Protein AF-A0A2G9RTJ2-F1 (afdb_monomer_lite)

Foldseek 3Di:
DDPDPDWDWDDDPAKTATPPDIGGDDDLLCVVVVVVRCVVNPDDLADEEEAEAEQNLVVDDPVSSVVSVVCNPVRHPHYDYHYDHDD

Radius of gyration: 14.94 Å; chains: 1; bounding box: 38×31×39 Å

InterPro domains:
  IPR007213 Methyltransferase Ppm1/Ppm2/Tcmp [PF04072] (19-72)
  IPR016651 Leucine carboxyl methyltransferase 1 [PTHR13600] (8-87)
  IPR029063 S-adenosyl-L-methionine-dependent methyltransferase superfamily [G3DSA:3.40.50.150] (1-87)
  IPR029063 S-adenosyl-L-methionine-dependent methyltransferase superfamily [SSF53335] (14-87)

Sequence (87 aa):
METHSGDSLLIDAHSLDSSRYSIIGADLRKLKDMEEKLKKVGMDPQLPTLLVAECVLVYMSPEYSANLLRWAADTFPTAMFVNYEQV

Organism: Aquarana catesbeiana (NCBI:txid8400)

Structure (mmCIF, N/CA/C/O backbone):
data_AF-A0A2G9RTJ2-F1
#
_entry.id   AF-A0A2G9RTJ2-F1
#
loop_
_atom_site.group_PDB
_atom_site.id
_atom_site.type_symbol
_atom_site.label_atom_id
_atom_site.label_alt_id
_atom_site.label_comp_id
_atom_site.label_asym_id
_atom_site.label_entity_id
_atom_site.label_seq_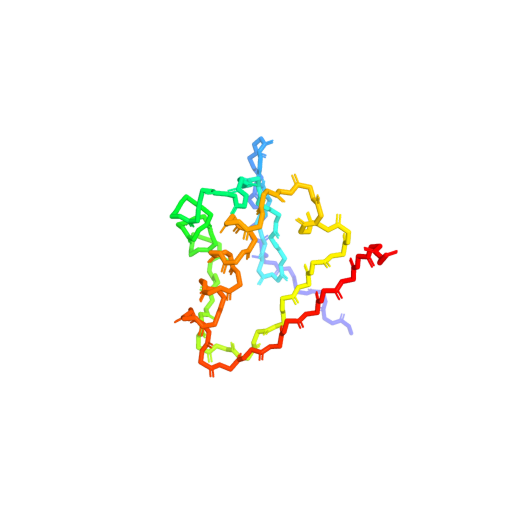id
_atom_site.pdbx_PDB_ins_code
_atom_site.Cartn_x
_atom_site.Cartn_y
_atom_site.Cartn_z
_atom_site.occupancy
_atom_site.B_iso_or_equiv
_atom_site.auth_seq_id
_atom_site.auth_comp_id
_atom_site.auth_asym_id
_atom_site.auth_atom_id
_atom_site.pdbx_PDB_model_num
ATOM 1 N N . MET A 1 1 ? -27.310 20.956 7.189 1.00 39.78 1 MET A N 1
ATOM 2 C CA . MET A 1 1 ? -25.867 20.782 6.929 1.00 39.78 1 MET A CA 1
ATOM 3 C C . MET A 1 1 ? -25.176 21.016 8.248 1.00 39.78 1 MET A C 1
ATOM 5 O O . MET A 1 1 ? -24.960 22.160 8.619 1.00 39.78 1 MET A O 1
ATOM 9 N N . GLU A 1 2 ? -24.995 19.951 9.019 1.00 34.41 2 GLU A N 1
ATOM 10 C CA . GLU A 1 2 ? -24.346 20.048 10.321 1.00 34.41 2 GLU A CA 1
ATOM 11 C C . GLU A 1 2 ? -22.856 20.298 10.087 1.00 34.41 2 GLU A C 1
ATOM 13 O O . GLU A 1 2 ? -22.125 19.451 9.579 1.00 34.41 2 GLU A O 1
ATOM 18 N N . THR A 1 3 ? -22.423 21.521 10.378 1.00 47.78 3 THR A N 1
ATOM 19 C CA . THR A 1 3 ? -21.015 21.868 10.528 1.00 47.78 3 THR A CA 1
ATOM 20 C C . THR A 1 3 ? -20.553 21.260 11.847 1.00 47.78 3 THR A C 1
ATOM 22 O O . THR A 1 3 ? -20.739 21.859 12.908 1.00 47.78 3 THR A O 1
ATOM 25 N N . HIS A 1 4 ? -20.022 20.040 11.805 1.00 45.66 4 HIS A N 1
ATOM 26 C CA . HIS A 1 4 ? -19.427 19.416 12.981 1.00 45.66 4 HIS A CA 1
ATOM 27 C C . HIS A 1 4 ? -18.083 20.089 13.284 1.00 45.66 4 HIS A C 1
ATOM 29 O O . HIS A 1 4 ? -17.050 19.760 12.711 1.00 45.66 4 HIS A O 1
ATOM 35 N N . SER A 1 5 ? -18.121 21.074 14.181 1.00 55.25 5 SER A N 1
ATOM 36 C CA . SER A 1 5 ? -16.958 21.517 14.948 1.00 55.25 5 SER A CA 1
ATOM 37 C C . SER A 1 5 ? -16.403 20.345 15.761 1.00 55.25 5 SER A C 1
ATOM 39 O O . SER A 1 5 ? -17.167 19.732 16.508 1.00 55.25 5 SER A O 1
ATOM 41 N N . GLY A 1 6 ? -15.092 20.081 15.685 1.00 51.56 6 GLY A N 1
ATOM 42 C CA . GLY A 1 6 ? -14.420 19.255 16.696 1.00 51.56 6 GLY A CA 1
ATOM 43 C C . GLY A 1 6 ? -13.121 18.535 16.334 1.00 51.56 6 GLY A C 1
ATOM 44 O O . GLY A 1 6 ? -12.532 17.957 17.240 1.00 51.56 6 GLY A O 1
ATOM 45 N N . ASP A 1 7 ? -12.647 18.547 15.087 1.00 61.66 7 ASP A N 1
ATOM 46 C CA . ASP A 1 7 ? -11.497 17.705 14.734 1.00 61.66 7 ASP A CA 1
ATOM 47 C C . ASP A 1 7 ? -10.167 18.448 14.878 1.00 61.66 7 ASP A C 1
ATOM 49 O O . ASP A 1 7 ? -9.893 19.429 14.185 1.00 61.66 7 ASP A O 1
ATOM 53 N N . SER A 1 8 ? -9.338 17.971 15.809 1.00 71.94 8 SER A N 1
ATOM 54 C CA . SER A 1 8 ? -7.953 18.402 15.989 1.00 71.94 8 SER A CA 1
ATOM 55 C C . SER A 1 8 ? -7.180 18.189 14.689 1.00 71.94 8 SER A C 1
ATOM 57 O O . SER A 1 8 ? -6.812 17.067 14.360 1.00 71.94 8 SER A O 1
ATOM 59 N N . LEU A 1 9 ? -6.943 19.269 13.947 1.00 80.50 9 LEU A N 1
ATOM 60 C CA . LEU A 1 9 ? -6.071 19.260 12.780 1.00 80.50 9 LEU A CA 1
ATOM 61 C C . LEU A 1 9 ? -4.618 19.208 13.262 1.00 80.50 9 LEU A C 1
ATOM 63 O O . LEU A 1 9 ? -4.124 20.170 13.854 1.00 80.50 9 LEU A O 1
ATOM 67 N N . LEU A 1 10 ? -3.941 18.090 13.017 1.00 81.75 10 LEU A N 1
ATOM 68 C CA . LEU A 1 10 ? -2.522 17.934 13.318 1.00 81.75 10 LEU A CA 1
ATOM 69 C C . LEU A 1 10 ? -1.728 18.211 12.045 1.00 81.75 10 LEU A C 1
ATOM 71 O O . LEU A 1 10 ? -1.967 17.593 11.012 1.00 81.75 10 LEU A O 1
ATOM 75 N N . ILE A 1 11 ? -0.800 19.163 12.111 1.00 85.31 11 ILE A N 1
ATOM 76 C CA . ILE A 1 11 ? 0.071 19.522 10.989 1.00 85.31 11 ILE A CA 1
ATOM 77 C C . ILE A 1 11 ? 1.514 19.401 11.458 1.00 85.31 11 ILE A C 1
ATOM 79 O O . ILE A 1 11 ? 1.899 20.012 12.457 1.00 85.31 11 ILE A O 1
ATOM 83 N N . ASP A 1 12 ? 2.316 18.657 10.706 1.00 82.75 12 ASP A N 1
ATOM 84 C CA . ASP A 1 12 ? 3.770 18.681 10.801 1.00 82.75 12 ASP A CA 1
ATOM 85 C C . ASP A 1 12 ? 4.391 19.050 9.436 1.00 82.75 12 ASP A C 1
ATOM 87 O O . ASP A 1 12 ? 3.686 19.376 8.481 1.00 82.75 12 ASP A O 1
ATOM 91 N N . ALA A 1 13 ? 5.723 19.071 9.329 1.00 80.94 13 ALA A N 1
ATOM 92 C CA . ALA A 1 13 ? 6.404 19.480 8.095 1.00 80.94 13 ALA A CA 1
ATOM 93 C C . ALA A 1 13 ? 6.113 18.571 6.878 1.00 80.94 13 ALA A C 1
ATOM 95 O O . ALA A 1 13 ? 6.307 18.990 5.735 1.00 80.94 13 ALA A O 1
ATOM 96 N N . HIS A 1 14 ? 5.693 17.326 7.106 1.00 82.06 14 HIS A N 1
ATOM 97 C CA . HIS A 1 14 ? 5.528 16.277 6.099 1.00 82.06 14 HIS A CA 1
ATOM 98 C C . HIS A 1 14 ? 4.213 15.492 6.230 1.00 82.06 14 HIS A C 1
ATOM 100 O O . HIS A 1 14 ? 4.031 14.496 5.525 1.00 82.06 14 HIS A O 1
ATOM 106 N N . SER A 1 15 ? 3.305 15.906 7.109 1.00 87.00 15 SER A N 1
ATOM 107 C CA . SER A 1 15 ? 2.019 15.261 7.313 1.00 87.00 15 SER A CA 1
ATOM 108 C C . SER A 1 15 ? 0.932 16.248 7.732 1.00 87.00 15 SER A C 1
ATOM 110 O O . SER A 1 15 ? 1.184 17.302 8.320 1.00 87.00 15 SER A O 1
ATOM 112 N N . LEU A 1 16 ? -0.295 15.889 7.383 1.00 92.31 16 LEU A N 1
ATOM 113 C CA . LEU A 1 16 ? -1.513 16.543 7.826 1.00 92.31 16 LEU A CA 1
ATOM 114 C C . LEU A 1 16 ? -2.480 15.439 8.209 1.00 92.31 16 LEU A C 1
ATOM 116 O O . LEU A 1 16 ? -2.662 14.513 7.426 1.00 92.31 16 LEU A O 1
ATOM 120 N N . ASP A 1 17 ? -3.103 15.537 9.372 1.00 91.81 17 ASP A N 1
ATOM 121 C CA . ASP A 1 17 ? -4.049 14.536 9.843 1.00 91.81 17 ASP A CA 1
ATOM 122 C C . ASP A 1 17 ? -5.320 15.191 10.386 1.00 91.81 17 ASP A C 1
ATOM 124 O O . ASP A 1 17 ? -5.279 16.189 11.112 1.00 91.81 17 ASP A O 1
ATOM 128 N N . SER A 1 18 ? -6.457 14.636 9.984 1.00 90.94 18 SER A N 1
ATOM 129 C CA . SER A 1 18 ? -7.801 15.034 10.391 1.00 90.94 18 SER A CA 1
ATOM 130 C C . SER A 1 18 ? -8.683 13.790 10.447 1.00 90.94 18 SER A C 1
ATOM 132 O O . SER A 1 18 ? -8.327 12.740 9.920 1.00 90.94 18 SER A O 1
ATOM 134 N N . SER A 1 19 ? -9.885 13.906 11.005 1.00 88.81 19 SER A N 1
ATOM 135 C CA . SER A 1 19 ? -10.795 12.764 11.181 1.00 88.81 19 SER A CA 1
ATOM 136 C C . SER A 1 19 ? -11.155 12.004 9.897 1.00 88.81 19 SER A C 1
ATOM 138 O O . SER A 1 19 ? -11.553 10.841 9.964 1.00 88.81 19 SER A O 1
ATOM 140 N N . ARG A 1 20 ? -11.092 12.656 8.729 1.00 91.94 20 ARG A N 1
ATOM 141 C CA . ARG A 1 20 ? -11.570 12.108 7.446 1.00 91.94 20 ARG A CA 1
ATOM 142 C C . ARG A 1 20 ? -10.550 12.183 6.318 1.00 91.94 20 ARG A C 1
ATOM 144 O O . ARG A 1 20 ? -10.852 11.721 5.219 1.00 91.94 20 ARG A O 1
ATOM 151 N N . TYR A 1 21 ? -9.394 12.795 6.554 1.00 93.50 21 TYR A N 1
ATOM 152 C CA . TYR A 1 21 ? -8.391 13.015 5.523 1.00 93.50 21 TYR A CA 1
ATOM 153 C C . TYR A 1 21 ? -7.007 13.198 6.132 1.00 93.50 21 TYR A C 1
ATOM 155 O O . TYR A 1 21 ? -6.825 14.047 7.009 1.00 93.50 21 TYR A O 1
ATOM 163 N N . SER A 1 22 ? -6.039 12.462 5.594 1.00 94.75 22 SER A N 1
ATOM 164 C CA . SER A 1 22 ? -4.648 12.538 6.022 1.00 94.75 22 SER A CA 1
ATOM 165 C C . SER A 1 22 ? -3.724 12.603 4.803 1.00 94.75 22 SER A C 1
ATOM 167 O O . SER A 1 22 ? -3.928 11.900 3.813 1.00 94.75 22 SER A O 1
ATOM 169 N N . ILE A 1 23 ? -2.694 13.445 4.873 1.00 95.31 23 ILE A N 1
ATOM 170 C CA . ILE A 1 23 ? -1.583 13.520 3.917 1.00 95.31 23 ILE A CA 1
ATOM 171 C C . ILE A 1 23 ? -0.344 12.987 4.623 1.00 95.31 23 ILE A C 1
ATOM 173 O O . ILE A 1 23 ? -0.030 13.423 5.727 1.00 95.31 23 ILE A O 1
ATOM 177 N N . ILE A 1 24 ? 0.384 12.076 3.979 1.00 95.06 24 ILE A N 1
ATOM 178 C CA . ILE A 1 24 ? 1.565 11.439 4.563 1.00 95.06 24 ILE A CA 1
ATOM 179 C C . ILE A 1 24 ? 2.728 11.492 3.576 1.00 95.06 24 ILE A C 1
ATOM 181 O O . ILE A 1 24 ? 2.658 10.931 2.483 1.00 95.06 24 ILE A O 1
ATOM 185 N N . GLY A 1 25 ? 3.840 12.094 3.992 1.00 95.62 25 GLY A N 1
ATOM 186 C CA . GLY A 1 25 ? 5.124 11.952 3.315 1.00 95.62 25 GLY A CA 1
ATOM 187 C C . GLY A 1 25 ? 5.734 10.567 3.559 1.00 95.62 25 GLY A C 1
ATOM 188 O O . GLY A 1 25 ? 6.267 10.286 4.639 1.00 95.62 25 GLY A O 1
ATOM 189 N N . ALA A 1 26 ? 5.700 9.700 2.548 1.00 96.12 26 ALA A N 1
ATOM 190 C CA . ALA A 1 26 ? 6.313 8.375 2.587 1.00 96.12 26 ALA A CA 1
ATOM 191 C C . ALA A 1 26 ? 6.994 8.022 1.257 1.00 96.12 26 ALA A C 1
ATOM 193 O O . ALA A 1 26 ? 6.567 8.445 0.186 1.00 96.12 26 ALA A O 1
ATOM 194 N N . ASP A 1 27 ? 8.058 7.223 1.336 1.00 97.38 27 ASP A N 1
ATOM 195 C CA . ASP A 1 27 ? 8.673 6.593 0.167 1.00 97.38 27 ASP A CA 1
ATOM 196 C C . ASP A 1 27 ? 8.016 5.224 -0.042 1.00 97.38 27 ASP A C 1
ATOM 198 O O . ASP A 1 27 ? 8.197 4.323 0.779 1.00 97.38 27 ASP A O 1
ATOM 202 N N . LEU A 1 28 ? 7.278 5.056 -1.142 1.00 98.19 28 LEU A N 1
ATOM 203 C CA . LEU A 1 28 ? 6.549 3.821 -1.472 1.00 98.19 28 LEU A CA 1
ATOM 204 C C . LEU A 1 28 ? 7.454 2.582 -1.593 1.00 98.19 28 LEU A C 1
ATOM 206 O O . LEU A 1 28 ? 6.978 1.455 -1.508 1.00 98.19 28 LEU A O 1
ATOM 210 N N . ARG A 1 29 ? 8.769 2.770 -1.753 1.00 97.75 29 ARG A N 1
ATOM 211 C CA . ARG A 1 29 ? 9.758 1.679 -1.797 1.00 97.75 29 ARG A CA 1
ATOM 212 C C . ARG A 1 29 ? 10.153 1.190 -0.400 1.00 97.75 29 ARG A C 1
ATOM 214 O O . ARG A 1 29 ? 10.772 0.139 -0.265 1.00 97.75 29 ARG A O 1
ATOM 221 N N . LYS A 1 30 ? 9.814 1.945 0.651 1.00 98.19 30 LYS A N 1
ATOM 222 C CA . LYS A 1 30 ? 10.111 1.649 2.061 1.00 98.19 30 LYS A CA 1
ATOM 223 C C . LYS A 1 30 ? 8.836 1.231 2.796 1.00 98.19 30 LYS A C 1
ATOM 225 O O . LYS A 1 30 ? 8.383 1.910 3.713 1.00 98.19 30 LYS A O 1
ATOM 230 N N . LEU A 1 31 ? 8.280 0.086 2.398 1.00 97.88 31 LEU A N 1
ATOM 231 C CA . LEU A 1 31 ? 6.950 -0.386 2.815 1.00 97.88 31 LEU A CA 1
ATOM 232 C C . LEU A 1 31 ? 6.723 -0.374 4.332 1.00 97.88 31 LEU A C 1
ATOM 234 O O . LEU A 1 31 ? 5.677 0.076 4.782 1.00 97.88 31 LEU A O 1
ATOM 238 N N . LYS A 1 32 ? 7.718 -0.785 5.127 1.00 97.25 32 LYS A N 1
ATOM 239 C CA . LYS A 1 32 ? 7.606 -0.788 6.592 1.00 97.25 32 LYS A CA 1
ATOM 240 C C . LYS A 1 32 ? 7.389 0.617 7.176 1.00 97.25 32 LYS A C 1
ATOM 242 O O . LYS A 1 32 ? 6.528 0.791 8.028 1.00 97.25 32 LYS A O 1
ATOM 247 N N . ASP A 1 33 ? 8.146 1.612 6.708 1.00 97.06 33 ASP A N 1
ATOM 248 C CA . ASP A 1 33 ? 8.001 3.009 7.155 1.00 97.06 33 ASP A CA 1
ATOM 249 C C . ASP A 1 33 ? 6.649 3.588 6.720 1.00 97.06 33 ASP A C 1
ATOM 251 O O . ASP A 1 33 ? 5.962 4.240 7.505 1.00 97.06 33 ASP A O 1
ATOM 255 N N . MET A 1 34 ? 6.238 3.303 5.481 1.00 96.69 34 MET A N 1
ATOM 256 C CA . MET A 1 34 ? 4.934 3.708 4.956 1.00 96.69 34 MET A CA 1
ATOM 257 C C . MET A 1 34 ? 3.784 3.119 5.786 1.00 96.69 34 MET A C 1
ATOM 259 O O . MET A 1 34 ? 2.892 3.853 6.204 1.00 96.69 34 MET A O 1
ATOM 263 N N . GLU A 1 35 ? 3.817 1.816 6.064 1.00 97.25 35 GLU A N 1
ATOM 264 C CA . GLU A 1 35 ? 2.795 1.125 6.850 1.00 97.25 35 GLU A CA 1
ATOM 265 C C . GLU A 1 35 ? 2.722 1.655 8.288 1.00 97.25 35 GLU A C 1
ATOM 267 O O . GLU A 1 35 ? 1.631 1.900 8.804 1.00 97.25 35 GLU A O 1
ATOM 272 N N . GLU A 1 36 ? 3.868 1.885 8.934 1.00 96.81 36 GLU A N 1
ATOM 273 C CA . GLU A 1 36 ? 3.915 2.483 10.271 1.00 96.81 36 GLU A CA 1
ATOM 274 C C . GLU A 1 36 ? 3.278 3.880 10.292 1.00 96.81 36 GLU A C 1
ATOM 276 O O . GLU A 1 36 ? 2.56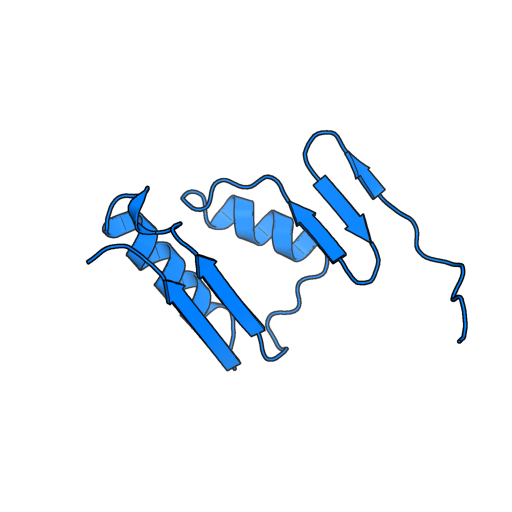2 4.211 11.239 1.00 96.81 36 GLU A O 1
ATOM 281 N N . LYS A 1 37 ? 3.489 4.699 9.255 1.00 95.25 37 LYS A N 1
ATOM 282 C CA . LYS A 1 37 ? 2.862 6.025 9.141 1.00 95.25 37 LYS A CA 1
ATOM 283 C C . LYS A 1 37 ? 1.359 5.943 8.875 1.00 95.25 37 LYS A C 1
ATOM 285 O O . LYS A 1 37 ? 0.605 6.668 9.515 1.00 95.25 37 LYS A O 1
ATOM 290 N N . LEU A 1 38 ? 0.918 5.039 8.001 1.00 96.12 38 LEU A N 1
ATOM 291 C CA . LEU A 1 38 ? -0.507 4.811 7.732 1.00 96.12 38 LEU A CA 1
ATOM 292 C C . LEU A 1 38 ? -1.259 4.362 8.993 1.00 96.12 38 LEU A C 1
ATOM 294 O O . LEU A 1 38 ? -2.337 4.871 9.290 1.00 96.12 38 LEU A O 1
ATOM 298 N N . LYS A 1 39 ? -0.667 3.465 9.790 1.00 95.00 39 LYS A N 1
ATOM 299 C CA . LYS A 1 39 ? -1.245 3.039 11.075 1.00 95.00 39 LYS A CA 1
ATOM 300 C C . LYS A 1 39 ? -1.360 4.187 12.079 1.00 95.00 39 LYS A C 1
ATOM 302 O O . LYS A 1 39 ? -2.326 4.229 12.834 1.00 95.00 39 LYS A O 1
ATOM 307 N N . LYS A 1 40 ? -0.402 5.123 12.094 1.00 93.19 40 LYS A N 1
ATOM 308 C CA . LYS A 1 40 ? -0.432 6.286 13.002 1.00 93.19 40 LYS A CA 1
ATOM 309 C C . LYS A 1 40 ? -1.600 7.228 12.726 1.00 93.19 40 LYS A C 1
ATOM 311 O O . LYS A 1 40 ? -2.113 7.795 13.681 1.00 93.19 40 LYS A O 1
ATOM 316 N N . VAL A 1 41 ? -2.029 7.348 11.469 1.00 92.38 41 VAL A N 1
ATOM 317 C CA . VAL A 1 41 ? -3.208 8.147 11.083 1.00 92.38 41 VAL A CA 1
ATOM 318 C C . VAL A 1 41 ? -4.509 7.331 11.089 1.00 92.38 41 VAL A C 1
ATOM 320 O O . VAL A 1 41 ? -5.513 7.729 10.511 1.00 92.38 41 VAL A O 1
ATOM 323 N N . GLY A 1 42 ? -4.504 6.150 11.718 1.00 93.12 42 GLY A N 1
ATOM 324 C CA . GLY A 1 42 ? -5.718 5.366 11.930 1.00 93.12 42 GLY A CA 1
ATOM 325 C C . GLY A 1 42 ? -6.221 4.592 10.711 1.00 93.12 42 GLY A C 1
ATOM 326 O O . GLY A 1 42 ? -7.403 4.257 10.668 1.00 93.12 42 GLY A O 1
ATOM 327 N N . MET A 1 43 ? -5.361 4.271 9.736 1.00 95.81 43 MET A N 1
ATOM 328 C CA . MET A 1 43 ? -5.737 3.347 8.660 1.00 95.81 43 MET A CA 1
ATOM 329 C C . MET A 1 43 ? -6.159 1.990 9.252 1.00 95.81 43 MET A C 1
ATOM 331 O O . MET A 1 43 ? -5.346 1.314 9.886 1.00 95.81 43 MET A O 1
ATOM 335 N N . ASP A 1 44 ? -7.405 1.581 9.000 1.00 97.06 44 ASP A N 1
ATOM 336 C CA . ASP A 1 44 ? -7.954 0.281 9.400 1.00 97.06 44 ASP A CA 1
ATOM 337 C C . ASP A 1 44 ? -7.936 -0.705 8.216 1.00 97.06 44 ASP A C 1
ATOM 339 O O . ASP A 1 44 ? -8.726 -0.550 7.280 1.00 97.06 44 ASP A O 1
ATOM 343 N N . PRO A 1 45 ? -7.077 -1.744 8.240 1.00 97.19 45 PRO A N 1
ATOM 344 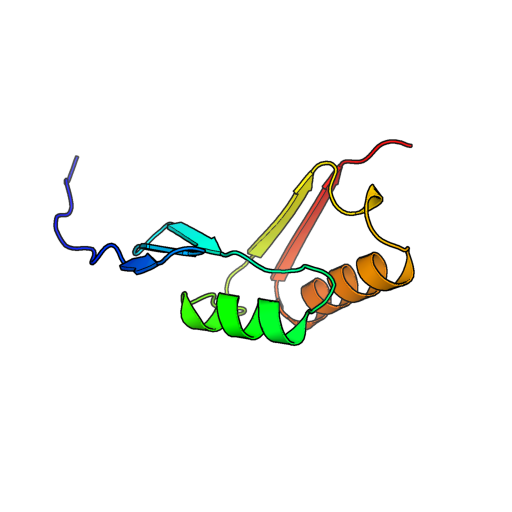C CA . PRO A 1 45 ? -7.015 -2.729 7.168 1.00 97.19 45 PRO A CA 1
ATOM 345 C C . PRO A 1 45 ? -8.278 -3.585 7.015 1.00 97.19 45 PRO A C 1
ATOM 347 O O . PRO A 1 45 ? -8.428 -4.241 5.991 1.00 97.19 45 PRO A O 1
ATOM 350 N N . GLN A 1 46 ? -9.164 -3.638 8.018 1.00 98.38 46 GLN A N 1
ATOM 351 C CA . GLN A 1 46 ? -10.374 -4.469 7.973 1.00 98.38 46 GLN A CA 1
ATOM 352 C C . GLN A 1 46 ? -11.494 -3.859 7.123 1.00 98.38 46 GLN A C 1
ATOM 354 O O . GLN A 1 46 ? -12.444 -4.559 6.765 1.00 98.38 46 GLN A O 1
ATOM 359 N N . LEU A 1 47 ? -11.402 -2.572 6.786 1.00 98.31 47 LEU A N 1
ATOM 360 C CA . LEU A 1 47 ? -12.378 -1.910 5.929 1.00 98.31 47 LEU A CA 1
ATOM 361 C C . LEU A 1 47 ? -12.077 -2.172 4.443 1.00 98.31 47 LEU A C 1
ATOM 363 O O . LEU A 1 47 ? -10.909 -2.189 4.043 1.00 98.31 47 LEU A O 1
ATOM 367 N N . PRO A 1 48 ? -13.112 -2.311 3.589 1.00 98.69 48 PRO A N 1
ATOM 368 C CA . PRO A 1 48 ? -12.924 -2.344 2.144 1.00 98.69 48 PRO A CA 1
ATOM 369 C C . PRO A 1 48 ? -12.147 -1.113 1.665 1.00 98.69 48 PRO A C 1
ATOM 371 O O . PRO A 1 48 ? -12.595 0.017 1.858 1.00 98.69 48 PRO A O 1
ATOM 374 N N . THR A 1 49 ? -10.988 -1.336 1.046 1.00 98.69 49 THR A N 1
ATOM 375 C CA . THR A 1 49 ? -10.039 -0.260 0.726 1.00 98.69 49 THR A CA 1
ATOM 376 C C . THR A 1 49 ? -9.789 -0.153 -0.776 1.00 98.69 49 THR A C 1
ATOM 378 O O . THR A 1 49 ? -9.467 -1.132 -1.448 1.00 98.69 49 THR A O 1
ATOM 381 N N . LEU A 1 50 ? -9.918 1.060 -1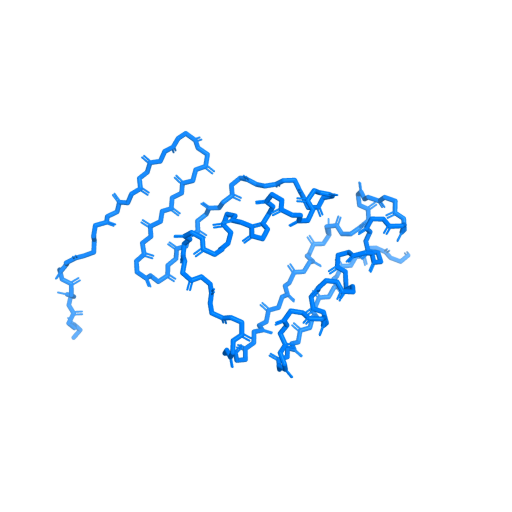.317 1.00 98.75 50 LEU A N 1
ATOM 382 C CA . LEU A 1 50 ? -9.517 1.387 -2.684 1.00 98.75 50 LEU A CA 1
ATOM 383 C C . LEU A 1 50 ? -8.108 1.989 -2.668 1.00 98.75 50 LEU A C 1
ATOM 385 O O . LEU A 1 50 ? -7.886 3.018 -2.033 1.00 98.75 50 LEU A O 1
ATOM 389 N N . LEU A 1 51 ? -7.182 1.378 -3.404 1.00 98.69 51 LEU A N 1
ATOM 390 C CA . LEU A 1 51 ? -5.842 1.906 -3.650 1.00 98.69 51 LEU A CA 1
ATOM 391 C C . LEU A 1 51 ? -5.746 2.406 -5.092 1.00 98.69 51 LEU A C 1
ATOM 393 O O . LEU A 1 51 ? -6.153 1.710 -6.023 1.00 98.69 51 LEU A O 1
ATOM 397 N N . VAL A 1 52 ? -5.193 3.603 -5.277 1.00 98.69 52 VAL A N 1
ATOM 398 C CA . VAL A 1 52 ? -5.051 4.236 -6.594 1.00 98.69 52 VAL A CA 1
ATOM 399 C C . VAL A 1 52 ? -3.588 4.590 -6.835 1.00 98.69 52 VAL A C 1
ATOM 401 O O . VAL A 1 52 ? -2.975 5.300 -6.042 1.00 98.69 52 VAL A O 1
ATOM 404 N N . ALA A 1 53 ? -3.045 4.104 -7.948 1.00 98.38 53 ALA A N 1
ATOM 405 C CA . ALA A 1 53 ? -1.736 4.462 -8.473 1.00 98.38 53 ALA A CA 1
ATOM 406 C C . ALA A 1 53 ? -1.916 5.082 -9.867 1.00 98.38 53 ALA A C 1
ATOM 408 O O . ALA A 1 53 ? -2.034 4.378 -10.868 1.00 98.38 53 ALA A O 1
ATOM 409 N N . GLU A 1 54 ? -1.960 6.410 -9.933 1.00 98.38 54 GLU A N 1
ATOM 410 C CA . GLU A 1 54 ? -2.119 7.165 -11.181 1.00 98.38 54 GLU A CA 1
ATOM 411 C C . GLU A 1 54 ? -0.765 7.717 -11.637 1.00 98.38 54 GLU A C 1
ATOM 413 O O . GLU A 1 54 ? -0.216 8.631 -11.024 1.00 98.38 54 GLU A O 1
ATOM 418 N N . CYS A 1 55 ? -0.199 7.122 -12.689 1.00 97.75 55 CYS A N 1
ATOM 419 C CA . CYS A 1 55 ? 1.157 7.379 -13.175 1.00 97.75 55 CYS A CA 1
ATOM 420 C C . CYS A 1 55 ? 2.227 7.235 -12.077 1.00 97.75 55 CYS A C 1
ATOM 422 O O . CYS A 1 55 ? 3.192 7.986 -12.058 1.00 97.75 55 CYS A O 1
ATOM 424 N N . VAL A 1 56 ? 2.075 6.284 -11.147 1.00 98.12 56 VAL A N 1
ATOM 425 C CA . VAL A 1 56 ? 3.010 6.118 -10.015 1.00 98.12 56 VAL A CA 1
ATOM 426 C C . VAL A 1 56 ? 3.993 4.969 -10.233 1.00 98.12 56 VAL A C 1
ATOM 428 O O . VAL A 1 56 ? 5.202 5.158 -10.084 1.00 98.12 56 VAL A O 1
ATOM 431 N N . LEU A 1 57 ? 3.499 3.771 -10.567 1.00 98.19 57 LEU A N 1
ATOM 432 C CA . LEU A 1 57 ? 4.317 2.548 -10.561 1.00 98.19 57 LEU A CA 1
ATOM 433 C C . LEU A 1 57 ? 5.431 2.568 -11.618 1.00 98.19 57 LEU A C 1
ATOM 435 O O . LEU A 1 57 ? 6.510 2.034 -11.370 1.00 98.19 57 LEU A O 1
ATOM 439 N N . VAL A 1 58 ? 5.218 3.273 -12.730 1.00 97.44 58 VAL A N 1
ATOM 440 C CA . VAL A 1 58 ? 6.207 3.491 -13.798 1.00 97.44 58 VAL A CA 1
ATOM 441 C C . VAL A 1 58 ? 7.517 4.149 -13.322 1.00 97.44 58 VAL A C 1
ATOM 443 O O . VAL A 1 58 ? 8.554 4.004 -13.967 1.00 97.44 58 VAL A O 1
ATOM 446 N N . TYR A 1 59 ? 7.513 4.851 -12.182 1.00 97.81 59 TYR A N 1
ATOM 447 C CA . TYR A 1 59 ? 8.696 5.544 -11.649 1.00 97.81 59 TYR A CA 1
ATOM 448 C C . TYR A 1 59 ? 9.568 4.696 -10.711 1.00 97.81 59 TYR A C 1
ATOM 450 O O . TYR A 1 59 ? 10.564 5.192 -10.177 1.00 97.81 59 TYR A O 1
ATOM 458 N N . MET A 1 60 ? 9.224 3.429 -10.486 1.00 97.19 60 MET A N 1
ATOM 459 C CA . MET A 1 60 ? 10.016 2.510 -9.668 1.00 97.19 60 MET A CA 1
ATOM 460 C C . MET A 1 60 ? 10.361 1.234 -10.437 1.00 97.19 60 MET A C 1
ATOM 462 O O . MET A 1 60 ? 9.755 0.921 -11.458 1.00 97.19 60 MET A O 1
ATOM 466 N N . SER A 1 61 ? 11.377 0.499 -9.973 1.00 98.31 61 SER A N 1
ATOM 467 C CA . SER A 1 61 ? 11.716 -0.779 -10.604 1.00 98.31 61 SER A CA 1
ATOM 468 C C . SER A 1 61 ? 10.553 -1.775 -10.458 1.00 98.31 61 SER A C 1
ATOM 470 O O . SER A 1 61 ? 9.814 -1.698 -9.470 1.00 98.31 61 SER A O 1
ATOM 472 N N . PRO A 1 62 ? 10.426 -2.755 -11.375 1.00 98.00 62 PRO A N 1
ATOM 473 C CA . PRO A 1 62 ? 9.395 -3.790 -11.286 1.00 98.00 62 PRO A CA 1
ATOM 474 C C . PRO A 1 62 ? 9.389 -4.548 -9.952 1.00 98.00 62 PRO A C 1
ATOM 476 O O . PRO A 1 62 ? 8.341 -4.967 -9.479 1.00 98.00 62 PRO A O 1
ATOM 479 N N . GLU A 1 63 ? 10.556 -4.707 -9.323 1.00 98.50 63 GLU A N 1
ATOM 480 C CA . GLU A 1 63 ? 10.674 -5.325 -8.000 1.00 98.50 63 GLU A CA 1
ATOM 481 C C . GLU A 1 63 ? 9.944 -4.508 -6.923 1.00 98.50 63 GLU A C 1
ATOM 483 O O . GLU A 1 63 ? 9.172 -5.062 -6.141 1.00 98.50 63 GLU A O 1
ATOM 488 N N . TYR A 1 64 ? 10.137 -3.185 -6.893 1.00 98.56 64 TYR A N 1
ATOM 489 C CA . TYR A 1 64 ? 9.478 -2.329 -5.906 1.00 98.56 64 TYR A CA 1
ATOM 490 C C . TYR A 1 64 ? 7.970 -2.228 -6.138 1.00 98.56 64 TYR A C 1
ATOM 492 O O . TYR A 1 64 ? 7.213 -2.303 -5.170 1.00 98.56 64 TYR A O 1
ATOM 500 N N . SER A 1 65 ? 7.519 -2.107 -7.390 1.00 98.19 65 SER A N 1
ATOM 501 C CA . SER A 1 65 ? 6.083 -2.062 -7.690 1.00 98.19 65 SER A CA 1
ATOM 502 C C . SER A 1 65 ? 5.400 -3.400 -7.393 1.00 98.19 65 SER A C 1
ATOM 504 O O . SER A 1 65 ? 4.340 -3.409 -6.769 1.00 98.19 65 SER A O 1
ATOM 506 N N . ALA A 1 66 ? 6.027 -4.534 -7.726 1.00 98.50 66 ALA A N 1
ATOM 507 C CA . ALA A 1 66 ? 5.515 -5.858 -7.368 1.00 98.50 66 ALA A CA 1
ATOM 508 C C . ALA A 1 66 ? 5.418 -6.050 -5.845 1.00 98.50 66 ALA A C 1
ATOM 510 O O . ALA A 1 66 ? 4.417 -6.574 -5.353 1.00 98.50 66 ALA A O 1
ATOM 511 N N . ASN A 1 67 ? 6.417 -5.587 -5.088 1.00 98.56 67 ASN A N 1
ATOM 512 C CA . ASN A 1 67 ? 6.392 -5.643 -3.626 1.00 98.56 67 ASN A CA 1
ATOM 513 C C . ASN A 1 67 ? 5.277 -4.769 -3.031 1.00 98.56 67 ASN A C 1
ATOM 515 O O . ASN A 1 67 ? 4.610 -5.203 -2.093 1.00 98.56 67 ASN A O 1
ATOM 519 N N . LEU A 1 68 ? 5.033 -3.574 -3.579 1.00 98.69 68 LEU A N 1
ATOM 520 C CA . LEU A 1 68 ? 3.937 -2.701 -3.143 1.00 98.69 68 LEU A CA 1
ATOM 521 C C . LEU A 1 68 ? 2.561 -3.321 -3.430 1.00 98.69 68 LEU A C 1
ATOM 523 O O . LEU A 1 68 ? 1.687 -3.305 -2.564 1.00 98.69 68 LEU A O 1
ATOM 527 N N . LEU A 1 69 ? 2.378 -3.905 -4.618 1.00 98.62 69 LEU A N 1
ATOM 528 C CA . LEU A 1 69 ? 1.146 -4.614 -4.979 1.00 98.62 69 LEU A CA 1
ATOM 529 C C . LEU A 1 69 ? 0.902 -5.815 -4.062 1.00 98.62 69 LEU A C 1
ATOM 531 O O . LEU A 1 69 ? -0.219 -6.022 -3.597 1.00 98.62 69 LEU A O 1
ATOM 535 N N . ARG A 1 70 ? 1.955 -6.581 -3.757 1.00 98.69 70 ARG A N 1
ATOM 536 C CA . ARG A 1 70 ? 1.873 -7.700 -2.818 1.00 98.69 70 ARG A CA 1
ATOM 537 C C . ARG A 1 70 ? 1.520 -7.237 -1.410 1.00 98.69 70 ARG A C 1
ATOM 539 O O . ARG A 1 70 ? 0.630 -7.812 -0.801 1.00 98.69 7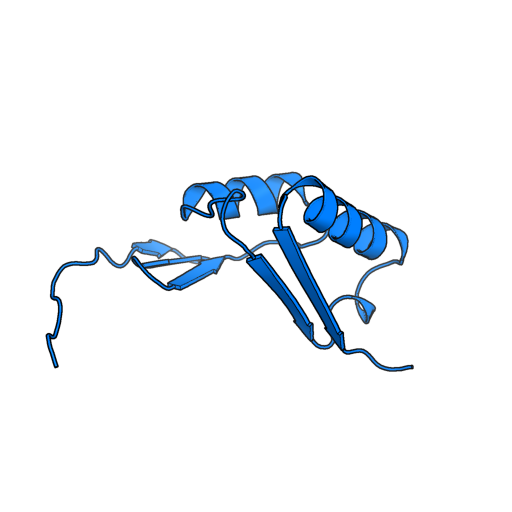0 ARG A O 1
ATOM 546 N N . TRP A 1 71 ? 2.160 -6.175 -0.926 1.00 98.56 71 TRP A N 1
ATOM 547 C CA . TRP A 1 71 ? 1.825 -5.576 0.363 1.00 98.56 71 TRP A CA 1
ATOM 548 C C . TRP A 1 71 ? 0.352 -5.168 0.435 1.00 98.56 71 TRP A C 1
ATOM 550 O O . TRP A 1 71 ? -0.306 -5.478 1.422 1.00 98.56 71 TRP A O 1
ATOM 560 N N . ALA A 1 72 ? -0.192 -4.539 -0.611 1.00 98.44 72 ALA A N 1
ATOM 561 C CA . ALA A 1 72 ? -1.605 -4.173 -0.646 1.00 98.44 72 ALA A CA 1
ATOM 562 C C . ALA A 1 72 ? -2.516 -5.413 -0.564 1.00 98.44 72 ALA A C 1
ATOM 564 O O . ALA A 1 72 ? -3.456 -5.431 0.227 1.00 98.44 72 ALA A O 1
ATOM 565 N N . ALA A 1 73 ? -2.210 -6.466 -1.329 1.00 98.44 73 ALA A N 1
ATOM 566 C CA . ALA A 1 73 ? -2.972 -7.715 -1.304 1.00 98.44 73 ALA A CA 1
ATOM 567 C C . ALA A 1 73 ? -2.899 -8.441 0.052 1.00 98.44 73 ALA A C 1
ATOM 569 O O . ALA A 1 73 ? -3.898 -8.993 0.503 1.00 98.44 73 ALA A O 1
ATOM 570 N N . ASP A 1 74 ? -1.736 -8.417 0.708 1.00 98.44 74 ASP A N 1
ATOM 571 C CA . ASP A 1 74 ? -1.521 -9.068 2.004 1.00 98.44 74 ASP A CA 1
ATOM 572 C C . ASP A 1 74 ? -2.112 -8.249 3.175 1.00 98.44 74 ASP A C 1
ATOM 574 O O . ASP A 1 74 ? -2.456 -8.812 4.214 1.00 98.44 74 ASP A O 1
ATOM 578 N N . THR A 1 75 ? -2.236 -6.923 3.026 1.00 98.31 75 THR A N 1
ATOM 579 C CA . THR A 1 75 ? -2.681 -6.010 4.096 1.00 98.31 75 THR A CA 1
ATOM 580 C C . THR A 1 75 ? -4.200 -5.945 4.221 1.00 98.31 75 THR A C 1
ATOM 582 O O . THR A 1 75 ? -4.722 -5.942 5.336 1.00 98.31 75 THR A O 1
ATOM 585 N N . PHE A 1 76 ? -4.917 -5.879 3.097 1.00 98.44 76 PHE A N 1
ATOM 586 C CA . PHE A 1 76 ? -6.355 -5.617 3.080 1.00 98.44 76 PHE A CA 1
ATOM 587 C C . PHE A 1 76 ? -7.136 -6.878 2.683 1.00 98.44 76 PHE A C 1
ATOM 589 O O . PHE A 1 76 ? -7.046 -7.307 1.532 1.00 98.44 76 PHE A O 1
ATOM 596 N N . PRO A 1 77 ? -7.977 -7.450 3.569 1.00 98.44 77 PRO A N 1
ATOM 597 C CA . PRO A 1 77 ? -8.794 -8.620 3.235 1.00 98.44 77 PRO A CA 1
ATOM 598 C C . PRO A 1 77 ? -9.798 -8.363 2.104 1.00 98.44 77 PRO A C 1
ATOM 600 O O . PRO A 1 77 ? -10.246 -9.292 1.436 1.00 98.44 77 PRO A O 1
ATOM 603 N N . THR A 1 78 ? -10.202 -7.108 1.902 1.00 98.62 78 THR A N 1
ATOM 604 C CA . THR A 1 78 ? -11.069 -6.683 0.798 1.00 98.62 78 THR A CA 1
ATOM 605 C C . THR A 1 78 ? -10.518 -5.394 0.212 1.00 98.62 78 THR A C 1
ATOM 607 O O . THR A 1 78 ? -10.571 -4.344 0.850 1.00 98.62 78 THR A O 1
ATOM 610 N N . ALA A 1 79 ? -10.000 -5.463 -1.012 1.00 98.50 79 ALA A N 1
ATOM 611 C CA . ALA A 1 79 ? -9.430 -4.305 -1.679 1.00 98.50 79 ALA A CA 1
ATOM 612 C C . ALA A 1 79 ? -9.685 -4.292 -3.183 1.00 98.50 79 ALA A C 1
ATOM 614 O O . ALA A 1 79 ? -9.898 -5.324 -3.820 1.00 98.50 79 ALA A O 1
ATOM 615 N N . MET A 1 80 ? -9.613 -3.088 -3.741 1.00 98.69 80 MET A N 1
ATOM 616 C CA . MET A 1 80 ? -9.512 -2.839 -5.172 1.00 98.69 80 MET A CA 1
ATOM 617 C C . MET A 1 80 ? -8.257 -2.007 -5.418 1.00 98.69 80 MET A C 1
ATOM 619 O O . MET A 1 80 ? -8.009 -1.038 -4.704 1.00 98.69 80 MET A O 1
ATOM 623 N N . PHE A 1 81 ? -7.482 -2.370 -6.437 1.00 98.69 81 PHE A N 1
ATOM 624 C CA . PHE A 1 81 ? -6.313 -1.608 -6.862 1.00 98.69 81 PHE A CA 1
ATOM 625 C C . PHE A 1 81 ? -6.539 -1.088 -8.280 1.00 98.69 81 PHE A C 1
ATOM 627 O O . PHE A 1 81 ? -6.790 -1.872 -9.196 1.00 98.69 81 PHE A O 1
ATOM 634 N N . VAL A 1 82 ? -6.448 0.226 -8.463 1.00 98.69 82 VAL A N 1
ATOM 635 C CA . VAL A 1 82 ? -6.527 0.879 -9.772 1.00 98.69 82 VAL A CA 1
ATOM 636 C C . VAL A 1 82 ? -5.146 1.394 -10.132 1.00 98.69 82 VAL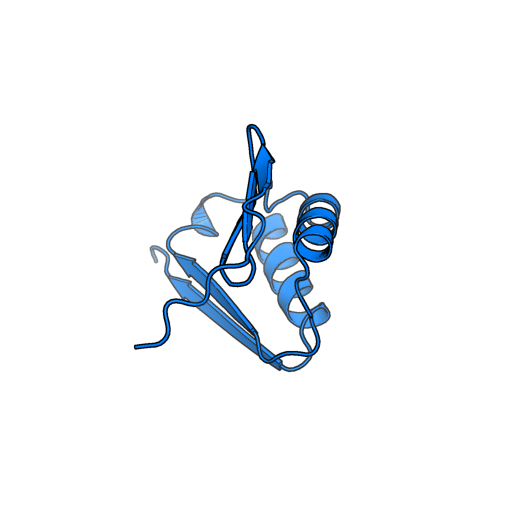 A C 1
ATOM 638 O O . VAL A 1 82 ? -4.598 2.246 -9.438 1.00 98.69 82 VAL A O 1
ATOM 641 N N . ASN A 1 83 ? -4.595 0.873 -11.223 1.00 98.38 83 ASN A N 1
ATOM 642 C CA . ASN A 1 83 ? -3.337 1.327 -11.797 1.00 98.38 83 ASN A CA 1
ATOM 643 C C . ASN A 1 83 ? -3.609 1.954 -13.166 1.00 98.38 83 ASN A C 1
ATOM 645 O O . ASN A 1 83 ? -4.223 1.316 -14.022 1.00 98.38 83 ASN A O 1
ATOM 649 N N . TYR A 1 84 ? -3.145 3.180 -13.367 1.00 98.00 84 TYR A N 1
ATOM 650 C CA . TYR A 1 84 ? -3.139 3.851 -14.662 1.00 98.00 84 TYR A CA 1
ATOM 651 C C . TYR A 1 84 ? -1.706 4.264 -14.980 1.00 98.00 84 TYR A C 1
ATOM 653 O O . TYR A 1 84 ? -1.097 5.009 -14.216 1.00 98.00 84 TYR A O 1
ATOM 661 N N . GLU A 1 85 ? -1.161 3.789 -16.095 1.00 96.94 85 GLU A N 1
ATOM 662 C CA . GLU A 1 85 ? 0.190 4.121 -16.546 1.00 96.94 85 GLU A CA 1
ATOM 663 C C . GLU A 1 85 ? 0.299 4.050 -18.075 1.00 96.94 85 GLU A C 1
ATOM 665 O O . GLU A 1 85 ? -0.612 3.574 -18.756 1.00 96.94 85 GLU A O 1
ATOM 670 N N . GLN A 1 86 ? 1.403 4.563 -18.620 1.00 93.94 86 GLN A N 1
ATOM 671 C CA . GLN A 1 86 ? 1.688 4.469 -20.050 1.00 93.94 86 GLN A CA 1
ATOM 672 C C . GLN A 1 86 ? 2.015 3.015 -20.434 1.00 93.94 86 GLN A C 1
ATOM 674 O O . GLN A 1 86 ? 2.777 2.353 -19.732 1.00 93.94 86 GLN A O 1
ATOM 679 N N . VAL A 1 87 ? 1.473 2.560 -21.570 1.00 80.06 87 VAL A N 1
ATOM 680 C CA . VAL A 1 87 ? 1.801 1.274 -22.218 1.00 80.06 87 VAL A CA 1
ATOM 681 C C . VAL A 1 87 ? 2.789 1.492 -23.356 1.00 80.06 87 VAL A C 1
ATOM 683 O O . VAL A 1 87 ? 2.627 2.500 -24.085 1.00 80.06 87 VAL A O 1
#

Secondary structure (DSSP, 8-state):
---------EE-SSEEE-SS-EEE---TT-HHHHHHHHHHTT--TTS-EEEEEES-GGGS-HHHHHHHHHHHHHH-SSEEEEEE---

pLDDT: mean 91.4, std 14.09, range [34.41, 98.75]